Protein AF-A0AAD3HHD2-F1 (afdb_monomer)

Sequence (146 aa):
MAALKPSPVKAAASAQEIAQLRSQVTSLTHELGVVTQRCGLLGRLITGESTSVTAEDVLLSGEEVQEAALRAIWLAHYWGLARDLGILPELATAQAERWSRAAPPVEVLYTAAADVARRVREQTQGSSSSQTAAATATSTAASSTR

Radius of gyration: 28.6 Å; Cα contacts (8 Å, |Δi|>4): 63; chains: 1; bounding box: 69×53×75 Å

Structure (mmCIF, N/CA/C/O backbone):
data_AF-A0AAD3HHD2-F1
#
_entry.id   AF-A0AAD3HHD2-F1
#
loop_
_atom_site.group_PDB
_atom_site.id
_atom_site.type_symbol
_atom_site.label_atom_id
_atom_site.label_alt_id
_atom_site.label_comp_id
_atom_site.label_asym_id
_atom_site.label_entity_id
_atom_site.label_seq_id
_atom_site.pdbx_PDB_ins_code
_atom_site.Cartn_x
_atom_site.Cartn_y
_atom_site.Cartn_z
_atom_site.occupancy
_atom_site.B_iso_or_equiv
_atom_site.auth_seq_id
_atom_site.auth_comp_id
_atom_site.auth_asym_id
_atom_site.auth_atom_id
_atom_site.pdbx_PDB_model_num
ATOM 1 N N . MET A 1 1 ? -33.010 -23.723 54.540 1.00 40.16 1 MET A N 1
ATOM 2 C CA . MET A 1 1 ? -31.989 -23.365 53.530 1.00 40.16 1 MET A CA 1
ATOM 3 C C . MET A 1 1 ? -31.611 -21.906 53.745 1.00 40.16 1 MET A C 1
ATOM 5 O O . MET A 1 1 ? -32.419 -21.033 53.455 1.00 40.16 1 MET A O 1
ATOM 9 N N . ALA A 1 2 ? -30.463 -21.637 54.373 1.00 40.53 2 ALA A N 1
ATOM 10 C CA . ALA A 1 2 ? -30.025 -20.275 54.674 1.00 40.53 2 ALA A CA 1
ATOM 11 C C . ALA A 1 2 ? -29.483 -19.620 53.395 1.00 40.53 2 ALA A C 1
ATOM 13 O O . ALA A 1 2 ? -28.422 -19.992 52.901 1.00 40.53 2 ALA A O 1
ATOM 14 N N . ALA A 1 3 ? -30.240 -18.676 52.839 1.00 48.25 3 ALA A N 1
ATOM 15 C CA . ALA A 1 3 ? -29.787 -17.844 51.735 1.00 48.25 3 ALA A CA 1
ATOM 16 C C . ALA A 1 3 ? -28.720 -16.875 52.265 1.00 48.25 3 ALA A C 1
ATOM 18 O O . ALA A 1 3 ? -29.043 -15.897 52.942 1.00 48.25 3 ALA A O 1
ATOM 19 N N . LEU A 1 4 ? -27.447 -17.169 51.986 1.00 46.38 4 LEU A N 1
ATOM 20 C CA . LEU A 1 4 ? -26.327 -16.276 52.268 1.00 46.38 4 LEU A CA 1
ATOM 21 C C . LEU A 1 4 ? -26.458 -15.054 51.344 1.00 46.38 4 LEU A C 1
ATOM 23 O O . LEU A 1 4 ? -25.981 -15.050 50.211 1.00 46.38 4 LEU A O 1
ATOM 27 N N . LYS A 1 5 ? -27.191 -14.034 51.800 1.00 64.31 5 LYS A N 1
ATOM 28 C CA . LYS A 1 5 ? -27.291 -12.759 51.088 1.00 64.31 5 LYS A CA 1
ATOM 29 C C . LYS A 1 5 ? -25.896 -12.119 51.082 1.00 64.31 5 LYS A C 1
ATOM 31 O O . LYS A 1 5 ? -25.322 -11.943 52.159 1.00 64.31 5 LYS A O 1
ATOM 36 N N . PRO A 1 6 ? -25.325 -11.805 49.907 1.00 58.78 6 PRO A N 1
ATOM 37 C CA . PRO A 1 6 ? -24.022 -11.161 49.838 1.00 58.78 6 PRO A CA 1
ATOM 38 C C . PRO A 1 6 ? -24.087 -9.792 50.523 1.00 58.78 6 PRO A C 1
ATOM 40 O O . PRO A 1 6 ? -25.116 -9.116 50.470 1.00 58.78 6 PRO A O 1
ATOM 43 N N . SER A 1 7 ? -22.996 -9.384 51.179 1.00 61.06 7 SER A N 1
ATOM 44 C CA . SER A 1 7 ? -22.941 -8.058 51.799 1.00 61.06 7 SER A CA 1
ATOM 45 C C . SER A 1 7 ? -23.120 -6.974 50.721 1.00 61.06 7 SER A C 1
ATOM 47 O O . SER A 1 7 ? -22.632 -7.139 49.595 1.00 61.06 7 SER A O 1
ATOM 49 N N . PRO A 1 8 ? -23.807 -5.862 51.034 1.00 66.44 8 PRO A N 1
ATOM 50 C CA . PRO A 1 8 ? -24.157 -4.835 50.048 1.00 66.44 8 PRO A CA 1
ATOM 51 C C . PRO A 1 8 ? -22.922 -4.218 49.375 1.00 66.44 8 PRO A C 1
ATOM 53 O O . PRO A 1 8 ? -22.966 -3.869 48.200 1.00 66.44 8 PRO A O 1
ATOM 56 N N . VAL A 1 9 ? -21.792 -4.168 50.087 1.00 68.12 9 VAL A N 1
ATOM 57 C CA . VAL A 1 9 ? -20.510 -3.660 49.577 1.00 68.12 9 VAL A CA 1
ATOM 58 C C . VAL A 1 9 ? -19.929 -4.580 48.499 1.00 68.12 9 VAL A C 1
ATOM 60 O O . VAL A 1 9 ? -19.457 -4.107 47.468 1.00 68.12 9 VAL A O 1
ATOM 63 N N . LYS A 1 10 ? -20.008 -5.903 48.694 1.00 69.69 10 LYS A N 1
ATOM 64 C CA . LYS A 1 10 ? -19.497 -6.884 47.725 1.00 69.69 10 LYS A CA 1
ATOM 65 C C . LYS A 1 10 ? -20.366 -6.930 46.464 1.00 69.69 10 LYS A C 1
ATOM 67 O O . LYS A 1 10 ? -19.837 -7.049 45.363 1.00 69.69 10 LYS A O 1
ATOM 72 N N . ALA A 1 11 ? -21.681 -6.771 46.624 1.00 71.50 11 ALA A N 1
ATOM 73 C CA . ALA A 1 11 ? -22.616 -6.655 45.508 1.00 71.50 11 ALA A CA 1
ATOM 74 C C . ALA A 1 11 ? -22.361 -5.382 44.676 1.00 71.50 11 ALA A C 1
ATOM 76 O O . ALA A 1 11 ? -22.287 -5.460 43.451 1.00 71.50 11 ALA A O 1
ATOM 77 N N . ALA A 1 12 ? -22.142 -4.234 45.325 1.00 72.81 12 ALA A N 1
ATOM 78 C CA . ALA A 1 12 ? -2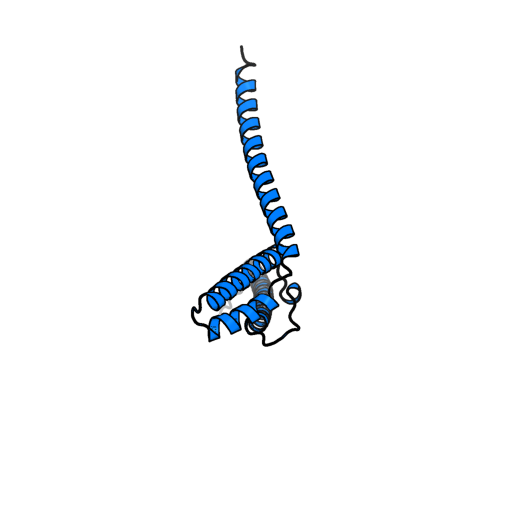1.838 -2.973 44.646 1.00 72.81 12 ALA A CA 1
ATOM 79 C C . ALA A 1 12 ? -20.498 -3.010 43.885 1.00 72.81 12 ALA A C 1
ATOM 81 O O . ALA A 1 12 ? -20.448 -2.603 42.726 1.00 72.81 12 ALA A O 1
ATOM 82 N N . ALA A 1 13 ? -19.442 -3.570 44.489 1.00 76.94 13 ALA A N 1
ATOM 83 C CA . ALA A 1 13 ? -18.144 -3.739 43.828 1.00 76.94 13 ALA A CA 1
ATOM 84 C C . ALA A 1 13 ? -18.246 -4.633 42.579 1.00 76.94 13 ALA A C 1
ATOM 86 O O . ALA A 1 13 ? -17.754 -4.271 41.513 1.00 76.94 13 ALA A O 1
ATOM 87 N N . SER A 1 14 ? -18.970 -5.755 42.678 1.00 78.81 14 SER A N 1
ATOM 88 C CA . SER A 1 14 ? -19.201 -6.639 41.529 1.00 78.81 14 SER A CA 1
ATOM 89 C C . SER A 1 14 ? -20.033 -5.979 40.421 1.00 78.81 14 SER A C 1
ATOM 91 O O . SER A 1 14 ? -19.776 -6.197 39.242 1.00 78.81 14 SER A O 1
ATOM 93 N N . ALA A 1 15 ? -21.003 -5.126 40.769 1.00 85.06 15 ALA A N 1
ATOM 94 C CA . ALA A 1 15 ? -21.804 -4.397 39.788 1.00 85.06 15 ALA A CA 1
ATOM 95 C C . ALA A 1 15 ? -20.973 -3.348 39.028 1.00 85.06 15 ALA A C 1
ATOM 97 O O . ALA A 1 15 ? -21.161 -3.172 37.824 1.00 85.06 15 ALA A O 1
ATOM 98 N N . GLN A 1 16 ? -20.036 -2.688 39.713 1.00 87.94 16 GLN A N 1
ATOM 99 C CA . GLN A 1 16 ? -19.118 -1.726 39.108 1.00 87.94 16 GLN A CA 1
ATOM 100 C C . GLN A 1 16 ? -18.133 -2.402 38.147 1.00 87.94 16 GLN A C 1
ATOM 102 O O . GLN A 1 16 ? -17.931 -1.914 37.037 1.00 87.94 16 GLN A O 1
ATOM 107 N N . GLU A 1 17 ? -17.585 -3.556 38.526 1.00 88.69 17 GLU A N 1
ATOM 108 C CA . GLU A 1 17 ? -16.720 -4.358 37.655 1.00 88.69 17 GLU A CA 1
ATOM 109 C C . GLU A 1 17 ? -17.475 -4.855 36.412 1.00 88.69 17 GLU A C 1
ATOM 111 O O . GLU A 1 17 ? -16.990 -4.721 35.291 1.00 88.69 17 GLU A O 1
ATOM 116 N N . ILE A 1 18 ? -18.718 -5.324 36.572 1.00 86.25 18 ILE A N 1
ATOM 117 C CA . ILE A 1 18 ? -19.577 -5.716 35.442 1.00 86.25 18 ILE A CA 1
ATOM 118 C C . ILE A 1 18 ? -19.862 -4.522 34.518 1.00 86.25 18 ILE A C 1
ATOM 120 O O . ILE A 1 18 ? -19.865 -4.680 33.296 1.00 86.25 18 ILE A O 1
ATOM 124 N N . ALA A 1 19 ? -20.100 -3.328 35.066 1.00 89.94 19 ALA A N 1
ATOM 125 C CA . ALA A 1 19 ? -20.313 -2.122 34.270 1.00 89.94 19 ALA A CA 1
ATOM 126 C C . ALA A 1 19 ? -19.051 -1.721 33.488 1.00 89.94 19 ALA A C 1
ATOM 128 O O . ALA A 1 19 ? -19.145 -1.390 32.306 1.00 89.94 19 ALA A O 1
ATOM 129 N N . GLN A 1 20 ? -17.877 -1.819 34.116 1.00 94.06 20 GLN A N 1
ATOM 130 C CA . GLN A 1 20 ? -16.589 -1.550 33.481 1.00 94.06 20 GLN A CA 1
ATOM 131 C C . GLN A 1 20 ? -16.262 -2.569 32.382 1.00 94.06 20 GLN A C 1
ATOM 133 O O . GLN A 1 20 ? -15.829 -2.197 31.296 1.00 94.06 20 GLN A O 1
ATOM 138 N N . LEU A 1 21 ? -16.512 -3.857 32.611 1.00 93.12 21 LEU A N 1
ATOM 139 C CA . LEU A 1 21 ? -16.308 -4.879 31.584 1.00 93.12 21 LEU A CA 1
ATOM 140 C C . LEU A 1 21 ? -17.257 -4.677 30.397 1.00 93.12 21 LEU A C 1
ATOM 142 O O . LEU A 1 21 ? -16.850 -4.815 29.247 1.00 93.12 21 LEU A O 1
ATOM 14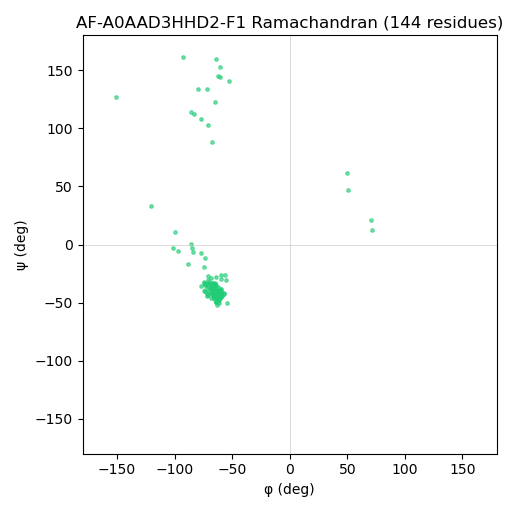6 N N . ARG A 1 22 ? -18.510 -4.280 30.642 1.00 95.38 22 ARG A N 1
ATOM 147 C CA . ARG A 1 22 ? -19.461 -3.946 29.570 1.00 95.38 22 ARG A CA 1
ATOM 148 C C . ARG A 1 22 ? -19.023 -2.723 28.763 1.00 95.38 22 ARG A C 1
ATOM 150 O O . ARG A 1 22 ? -19.159 -2.734 27.539 1.00 95.38 22 ARG A O 1
ATOM 157 N N . SER A 1 23 ? -18.476 -1.690 29.407 1.00 92.25 23 SER A N 1
ATOM 158 C CA . SER A 1 23 ? -17.943 -0.529 28.682 1.00 92.25 23 SER A CA 1
ATOM 159 C C . SER A 1 23 ? -16.698 -0.888 27.861 1.00 92.25 23 SER A C 1
ATOM 161 O O . SER A 1 23 ? -16.566 -0.455 26.720 1.00 92.25 23 SER A O 1
ATOM 163 N N . GLN A 1 24 ? -15.831 -1.764 28.372 1.00 94.25 24 GLN A N 1
ATOM 164 C CA . GLN A 1 24 ? -14.686 -2.269 27.609 1.00 94.25 24 GLN A CA 1
ATOM 165 C C . GLN A 1 24 ? -15.115 -3.125 26.412 1.00 94.25 24 GLN A C 1
ATOM 167 O O . GLN A 1 24 ? -14.606 -2.930 25.314 1.00 94.25 24 GLN A O 1
ATOM 172 N N . VAL A 1 25 ? -16.086 -4.027 26.577 1.00 93.69 25 VAL A N 1
ATOM 173 C CA . VAL A 1 25 ? -16.606 -4.853 25.472 1.00 93.69 25 VAL A CA 1
ATOM 174 C C . VAL A 1 25 ? -17.252 -3.991 24.387 1.00 93.69 25 VAL A C 1
ATOM 176 O O . VAL A 1 25 ? -17.037 -4.242 23.204 1.00 93.69 25 VAL A O 1
ATOM 179 N N . THR A 1 26 ? -18.011 -2.959 24.761 1.00 88.88 26 THR A N 1
ATOM 180 C CA . THR A 1 26 ? -18.622 -2.028 23.791 1.00 88.88 26 THR A CA 1
ATOM 181 C C . THR A 1 26 ? -17.577 -1.191 23.050 1.00 88.88 26 THR A C 1
ATOM 183 O O . THR A 1 26 ? -17.685 -1.014 21.840 1.00 88.88 26 THR A O 1
ATOM 186 N N . SER A 1 27 ? -16.520 -0.752 23.735 1.00 90.31 27 SER A N 1
ATOM 187 C CA . SER A 1 27 ? -15.382 -0.090 23.089 1.00 90.31 27 SER A CA 1
ATOM 188 C C . SER A 1 27 ? -14.649 -1.028 22.125 1.00 90.31 27 SER A C 1
ATOM 190 O O . SER A 1 27 ? -14.470 -0.686 20.960 1.00 90.31 27 SER A O 1
ATOM 192 N N . LEU A 1 28 ? -14.297 -2.242 22.555 1.00 89.06 28 LEU A N 1
ATOM 193 C CA . LEU A 1 28 ? -13.578 -3.202 21.713 1.00 89.06 28 LEU A CA 1
ATOM 194 C C . LEU A 1 28 ? -14.398 -3.663 20.504 1.00 89.06 28 LEU A C 1
ATOM 196 O O . LEU A 1 28 ? -13.846 -3.874 19.428 1.00 89.06 28 LEU A O 1
ATOM 200 N N . THR A 1 29 ? -15.714 -3.810 20.655 1.00 89.69 29 THR A N 1
ATOM 201 C CA . THR A 1 29 ? -16.601 -4.139 19.527 1.00 89.69 29 THR A CA 1
ATOM 202 C C . THR A 1 29 ? -16.694 -2.999 18.518 1.00 89.69 29 THR A C 1
ATOM 204 O O . THR A 1 29 ? -16.731 -3.268 17.318 1.00 89.69 29 THR A O 1
ATOM 207 N N . HIS A 1 30 ? -16.666 -1.742 18.971 1.00 84.56 30 HIS A N 1
ATOM 208 C CA . HIS A 1 30 ? -16.581 -0.590 18.077 1.00 84.56 30 HIS A CA 1
ATOM 209 C C . HIS A 1 30 ? -15.262 -0.579 17.290 1.00 84.56 30 HIS A C 1
ATOM 211 O O . HIS A 1 30 ? -15.287 -0.508 16.062 1.00 84.56 30 HIS A O 1
ATOM 217 N N . GLU A 1 31 ? -14.130 -0.751 17.977 1.00 81.25 31 GLU A N 1
ATOM 218 C CA . GLU A 1 31 ? -12.800 -0.816 17.354 1.00 81.25 31 GLU A CA 1
ATOM 219 C C . GLU A 1 31 ? -12.694 -1.963 16.332 1.00 81.25 31 GLU A C 1
ATOM 221 O O . GLU A 1 31 ? -12.232 -1.768 15.207 1.00 81.25 31 GLU A O 1
ATOM 226 N N . LEU A 1 32 ? -13.203 -3.155 16.667 1.00 79.50 32 LEU A N 1
ATOM 227 C CA . LEU A 1 32 ? -13.272 -4.290 15.737 1.00 79.50 32 LEU A CA 1
ATOM 228 C C . LEU A 1 32 ? -14.112 -3.978 14.494 1.00 79.50 32 LEU A C 1
ATOM 230 O O . LEU A 1 32 ? -13.743 -4.387 13.391 1.00 79.50 32 LEU A O 1
ATOM 234 N N . GLY A 1 33 ? -15.222 -3.252 14.652 1.00 71.12 33 GLY A N 1
ATOM 235 C CA . GLY A 1 33 ? -16.054 -2.806 13.535 1.00 71.12 33 GLY A CA 1
ATOM 236 C C . GLY A 1 33 ? -15.285 -1.897 12.577 1.00 71.12 33 GLY A C 1
ATOM 237 O O . GLY A 1 33 ? -15.299 -2.127 11.366 1.00 71.12 33 GLY A O 1
ATOM 238 N N . VAL A 1 34 ? -14.541 -0.931 13.122 1.00 74.12 34 VAL A N 1
ATOM 239 C CA . VAL A 1 34 ? -13.699 -0.010 12.344 1.00 74.12 34 VAL A CA 1
ATOM 240 C C . VAL A 1 34 ? -12.601 -0.768 11.595 1.00 74.12 34 VAL A C 1
ATOM 242 O O . VAL A 1 34 ? -12.436 -0.579 10.389 1.00 74.12 34 VAL A O 1
ATOM 245 N N . VAL A 1 35 ? -11.880 -1.672 12.265 1.00 71.81 35 VAL A N 1
ATOM 246 C CA . VAL A 1 35 ? -10.820 -2.479 11.632 1.00 71.81 35 VAL A CA 1
ATOM 247 C C . VAL A 1 35 ? -11.386 -3.370 10.525 1.00 71.81 35 VAL A C 1
ATOM 249 O O . VAL A 1 35 ? -10.832 -3.418 9.429 1.00 71.81 35 VAL A O 1
ATOM 252 N N . THR A 1 36 ? -12.521 -4.027 10.769 1.00 70.56 36 THR A N 1
ATOM 253 C CA . THR A 1 36 ? -13.169 -4.907 9.782 1.00 70.56 36 THR A CA 1
ATOM 254 C C . THR A 1 36 ? -13.589 -4.130 8.534 1.00 70.56 36 THR A C 1
ATOM 256 O O . THR A 1 36 ? -13.335 -4.572 7.411 1.00 70.56 36 THR A O 1
ATOM 259 N N . GLN A 1 37 ? -14.175 -2.943 8.716 1.00 70.94 37 GLN A N 1
ATOM 260 C CA . GLN A 1 37 ? -14.544 -2.058 7.615 1.00 70.94 37 GLN A CA 1
ATOM 261 C C . GLN A 1 37 ? -13.308 -1.626 6.814 1.00 70.94 37 GLN A C 1
ATOM 263 O O . GLN A 1 37 ? -13.300 -1.753 5.589 1.00 70.94 37 GLN A O 1
ATOM 268 N N . ARG A 1 38 ? -12.239 -1.190 7.492 1.00 71.12 38 ARG A N 1
ATOM 269 C CA . ARG A 1 38 ? -10.980 -0.777 6.852 1.00 71.12 38 ARG A CA 1
ATOM 270 C C . ARG A 1 38 ? -10.334 -1.902 6.051 1.00 71.12 38 ARG A C 1
ATOM 272 O O . ARG A 1 38 ? -9.962 -1.686 4.901 1.00 71.12 38 ARG A O 1
ATOM 279 N N . CYS A 1 39 ? -10.245 -3.109 6.610 1.00 69.06 39 CYS A N 1
ATOM 280 C CA . CYS A 1 39 ? -9.707 -4.273 5.905 1.00 69.06 39 CYS A CA 1
ATOM 281 C C . CYS A 1 39 ? -10.528 -4.616 4.654 1.00 69.06 39 CYS A C 1
ATOM 283 O O . CYS A 1 39 ? -9.949 -4.929 3.615 1.00 69.06 39 CYS A O 1
ATOM 285 N N . GLY A 1 40 ? -11.858 -4.507 4.723 1.00 67.25 40 GLY A N 1
ATOM 286 C CA . GLY A 1 40 ? -12.729 -4.699 3.562 1.00 67.25 40 GLY A CA 1
ATOM 287 C C . GLY A 1 40 ? -12.475 -3.672 2.455 1.00 67.25 40 GLY A C 1
ATOM 288 O O . GLY A 1 40 ? -12.376 -4.037 1.285 1.00 67.25 40 GLY A O 1
ATOM 289 N N . LEU A 1 41 ? -12.318 -2.394 2.813 1.00 66.38 41 LEU A N 1
ATOM 290 C CA . LEU A 1 41 ? -12.018 -1.321 1.858 1.00 66.38 41 LEU A CA 1
ATOM 291 C C . LEU A 1 41 ? -10.623 -1.468 1.233 1.00 66.38 41 LEU A C 1
ATOM 293 O O . LEU A 1 41 ? -10.494 -1.378 0.011 1.00 66.38 41 LEU A O 1
ATOM 297 N N . LEU A 1 42 ? -9.605 -1.772 2.044 1.00 65.06 42 LEU A N 1
ATOM 298 C CA . LEU A 1 42 ? -8.248 -2.067 1.574 1.00 65.06 42 LEU A CA 1
ATOM 299 C C . LEU A 1 42 ? -8.225 -3.266 0.623 1.00 65.06 42 LEU A C 1
ATOM 301 O O . LEU A 1 42 ? -7.555 -3.213 -0.405 1.00 65.06 42 LEU A O 1
ATOM 305 N N . GLY A 1 43 ? -8.992 -4.318 0.926 1.00 59.97 43 GLY A N 1
ATOM 306 C CA . GLY A 1 43 ? -9.144 -5.480 0.054 1.00 59.97 43 GLY A CA 1
ATOM 307 C C . GLY A 1 43 ? -9.593 -5.085 -1.351 1.00 59.97 43 GLY A C 1
ATOM 308 O O . GLY A 1 43 ? -8.922 -5.438 -2.316 1.00 59.97 43 GLY A O 1
ATOM 309 N N . ARG A 1 44 ? -10.654 -4.272 -1.469 1.00 63.88 44 ARG A N 1
ATOM 310 C CA . ARG A 1 44 ? -11.168 -3.817 -2.777 1.00 63.88 44 ARG A CA 1
ATOM 311 C C . ARG A 1 44 ? -10.217 -2.873 -3.510 1.00 63.88 44 ARG A C 1
ATOM 313 O O . ARG A 1 44 ? -10.146 -2.915 -4.738 1.00 63.88 44 ARG A O 1
ATOM 320 N N . LEU A 1 45 ? -9.498 -2.028 -2.768 1.00 64.81 45 LEU A N 1
ATOM 321 C CA . LEU A 1 45 ? -8.491 -1.124 -3.327 1.00 64.81 45 LEU A CA 1
ATOM 322 C C . LEU A 1 45 ? -7.335 -1.922 -3.948 1.00 64.81 45 LEU A C 1
ATOM 324 O O . LEU A 1 45 ? -6.892 -1.637 -5.058 1.00 64.81 45 LEU A O 1
ATOM 328 N N . ILE A 1 46 ? -6.875 -2.962 -3.248 1.00 62.75 46 ILE A N 1
ATOM 329 C CA . ILE A 1 46 ? -5.775 -3.818 -3.695 1.00 62.75 46 ILE A CA 1
ATOM 330 C C . ILE A 1 46 ? -6.223 -4.702 -4.862 1.00 62.75 46 ILE A C 1
ATOM 332 O O . ILE A 1 46 ? -5.486 -4.815 -5.841 1.00 62.75 46 ILE A O 1
ATOM 336 N N . THR A 1 47 ? -7.402 -5.322 -4.805 1.00 60.44 47 THR A N 1
ATOM 337 C CA . THR A 1 47 ? -7.879 -6.209 -5.881 1.00 60.44 47 THR A CA 1
ATOM 338 C C . THR A 1 47 ? -8.317 -5.456 -7.137 1.00 60.44 47 THR A C 1
ATOM 340 O O . THR A 1 47 ? -8.478 -6.078 -8.183 1.00 60.44 47 THR A O 1
ATOM 343 N N . GLY A 1 48 ? -8.465 -4.127 -7.073 1.00 60.47 48 GLY A N 1
ATOM 344 C CA . GLY A 1 48 ? -8.924 -3.307 -8.198 1.00 60.47 48 GLY A CA 1
ATOM 345 C C . GLY A 1 48 ? -10.412 -3.488 -8.512 1.00 60.47 48 GLY A C 1
ATOM 346 O O . GLY A 1 48 ? -10.885 -3.033 -9.549 1.00 60.47 48 GLY A O 1
ATOM 347 N N . GLU A 1 49 ? -11.157 -4.135 -7.614 1.00 60.56 49 GLU A N 1
ATOM 348 C CA . GLU A 1 49 ? -12.568 -4.496 -7.781 1.00 60.56 49 GLU A CA 1
ATOM 349 C C . GLU A 1 49 ? -13.514 -3.296 -7.582 1.00 60.56 49 GLU A C 1
ATOM 351 O O . GLU A 1 49 ? -14.717 -3.370 -7.825 1.00 60.56 49 GLU A O 1
ATOM 356 N N . SER A 1 50 ? -12.997 -2.144 -7.148 1.00 52.03 50 SER A N 1
ATOM 357 C CA . SER A 1 50 ? -13.767 -0.901 -7.058 1.00 52.03 50 SER A CA 1
ATOM 358 C C . SER A 1 50 ? -12.882 0.327 -7.240 1.00 52.03 50 SER A C 1
ATOM 360 O O . SER A 1 50 ? -11.923 0.521 -6.502 1.00 52.03 50 SER A O 1
ATOM 362 N N . THR A 1 51 ? -13.259 1.209 -8.166 1.00 53.88 51 THR A N 1
ATOM 363 C CA . THR A 1 51 ? -12.597 2.505 -8.406 1.00 53.88 51 THR A CA 1
ATOM 364 C C . THR A 1 51 ? -13.103 3.631 -7.498 1.00 53.88 51 THR A C 1
ATOM 366 O O . THR A 1 51 ? -12.659 4.764 -7.643 1.00 53.88 51 THR A O 1
ATOM 369 N N . SER A 1 52 ? -14.058 3.352 -6.605 1.00 61.28 52 SER A N 1
ATOM 370 C CA . SER A 1 52 ? -14.733 4.360 -5.775 1.00 61.28 52 SER A CA 1
ATOM 371 C C . SER A 1 52 ? -14.225 4.446 -4.335 1.00 61.28 52 SER A C 1
ATOM 373 O O . SER A 1 52 ? -14.769 5.239 -3.580 1.00 61.28 52 SER A O 1
ATOM 375 N N . VAL A 1 53 ? -13.277 3.596 -3.923 1.00 60.03 53 VAL A N 1
ATOM 376 C CA . VAL A 1 53 ? -12.700 3.648 -2.570 1.00 60.03 53 VAL A CA 1
ATOM 377 C C . VAL A 1 53 ? -11.564 4.650 -2.591 1.00 60.03 53 VAL A C 1
ATOM 379 O O . VAL A 1 53 ? -10.563 4.418 -3.271 1.00 60.03 53 VAL A O 1
ATOM 382 N N . THR A 1 54 ? -11.707 5.752 -1.865 1.00 59.44 54 THR A N 1
ATOM 383 C CA . THR A 1 54 ? -10.621 6.718 -1.693 1.00 59.44 54 THR A CA 1
ATOM 384 C C . THR A 1 54 ? -9.825 6.405 -0.424 1.00 59.44 54 THR A C 1
ATOM 386 O O . THR A 1 54 ? -10.276 5.691 0.472 1.00 59.44 54 THR A O 1
ATOM 389 N N . ALA A 1 55 ? -8.602 6.928 -0.331 1.00 59.94 55 ALA A N 1
ATOM 390 C CA . ALA A 1 55 ? -7.772 6.787 0.869 1.00 59.94 55 ALA A CA 1
ATOM 391 C C . ALA A 1 55 ? -8.435 7.391 2.128 1.00 59.94 55 ALA A C 1
ATOM 393 O O . ALA A 1 55 ? -8.185 6.939 3.247 1.00 59.94 55 ALA A O 1
ATOM 394 N N . GLU A 1 56 ? -9.312 8.377 1.929 1.00 56.50 56 GLU A N 1
ATOM 395 C CA . GLU A 1 56 ? -10.113 9.041 2.961 1.00 56.50 56 GLU A CA 1
ATOM 396 C C . GLU A 1 56 ? -11.184 8.094 3.528 1.00 56.50 56 GLU A C 1
ATOM 398 O O . GLU A 1 56 ? -11.377 8.054 4.743 1.00 56.50 56 GLU A O 1
ATOM 403 N N . ASP A 1 57 ? -11.797 7.253 2.682 1.00 59.97 57 ASP A N 1
ATOM 404 C CA . ASP A 1 57 ? -12.773 6.231 3.097 1.00 59.97 57 ASP A CA 1
ATOM 405 C C . ASP A 1 57 ? -12.145 5.156 3.999 1.00 59.97 57 ASP A C 1
ATOM 407 O O . ASP A 1 57 ? -12.816 4.548 4.835 1.00 59.97 57 ASP A O 1
ATOM 411 N N . VAL A 1 58 ? -10.840 4.918 3.841 1.00 60.25 58 VAL A N 1
ATOM 412 C CA . VAL A 1 58 ? -10.063 3.951 4.631 1.00 60.25 58 VAL A CA 1
ATOM 413 C C . VAL A 1 58 ? -9.581 4.558 5.961 1.00 60.25 58 VAL A C 1
ATOM 415 O O . VAL A 1 58 ? -9.088 3.828 6.820 1.00 60.25 58 VAL A O 1
ATOM 418 N N . LEU A 1 59 ? -9.792 5.864 6.196 1.00 63.19 59 LEU A N 1
ATOM 419 C CA . LEU A 1 59 ? -9.261 6.607 7.349 1.00 63.19 59 LEU A CA 1
ATOM 420 C C . LEU A 1 59 ? -7.747 6.385 7.516 1.00 63.19 59 LEU A C 1
ATOM 422 O O . LEU A 1 59 ? -7.273 6.088 8.614 1.00 63.19 59 LEU A O 1
ATOM 426 N N . LEU A 1 60 ? -6.999 6.491 6.417 1.00 62.50 60 LEU A N 1
ATOM 427 C CA . LEU A 1 60 ? -5.541 6.544 6.472 1.00 62.50 60 LEU A CA 1
ATOM 428 C C . LEU A 1 60 ? -5.126 7.911 7.027 1.00 62.50 60 LEU A C 1
ATOM 430 O O . LEU A 1 60 ? -5.639 8.950 6.605 1.00 62.50 60 LEU A O 1
ATOM 434 N N . SER A 1 61 ? -4.195 7.928 7.975 1.00 67.12 61 SER A N 1
ATOM 435 C CA . SER A 1 61 ? -3.529 9.165 8.371 1.00 67.12 61 SER A CA 1
ATOM 436 C C . SER A 1 61 ? -2.782 9.761 7.172 1.00 67.12 61 SER A C 1
ATOM 438 O O . SER A 1 61 ? -2.363 9.047 6.259 1.00 67.12 61 SER A O 1
ATOM 440 N N . GLY A 1 62 ? -2.592 11.084 7.158 1.00 65.62 62 GLY A N 1
ATOM 441 C CA . GLY A 1 62 ? -1.896 11.751 6.050 1.00 65.62 62 GLY A CA 1
ATOM 442 C C . GLY A 1 62 ? -0.492 11.187 5.787 1.00 65.62 62 GLY A C 1
ATOM 443 O O . GLY A 1 62 ? -0.054 11.143 4.640 1.00 65.62 62 GLY A O 1
ATOM 444 N N . GLU A 1 63 ? 0.181 10.697 6.830 1.00 66.94 63 GLU A N 1
ATOM 445 C CA . GLU A 1 63 ? 1.471 10.009 6.727 1.00 66.94 63 GLU A CA 1
ATOM 446 C C . GLU A 1 63 ? 1.345 8.643 6.035 1.00 66.94 63 GLU A C 1
ATOM 448 O O . GLU A 1 63 ? 2.097 8.360 5.104 1.00 66.94 63 GLU A O 1
ATOM 453 N N . GLU A 1 64 ? 0.354 7.827 6.405 1.00 65.44 64 GLU A N 1
ATOM 454 C CA . GLU A 1 64 ? 0.110 6.519 5.779 1.00 65.44 64 GLU A CA 1
ATOM 455 C C . GLU A 1 64 ? -0.252 6.649 4.292 1.00 65.44 64 GLU A C 1
ATOM 457 O O . GLU A 1 64 ? 0.180 5.832 3.477 1.00 65.44 64 GLU A O 1
ATOM 462 N N . VAL A 1 65 ? -0.985 7.701 3.910 1.00 65.62 65 VAL A N 1
ATOM 463 C CA . VAL A 1 65 ? -1.277 8.008 2.499 1.00 65.62 65 VAL A CA 1
ATOM 464 C C . VAL A 1 65 ? -0.002 8.373 1.735 1.00 65.62 65 VAL A C 1
ATOM 466 O O . VAL A 1 65 ? 0.217 7.868 0.633 1.00 65.62 65 VAL A O 1
ATOM 469 N N . GLN A 1 66 ? 0.860 9.218 2.312 1.00 64.88 66 GLN A N 1
ATOM 470 C CA . GLN A 1 66 ? 2.141 9.597 1.701 1.00 64.88 66 GLN A CA 1
ATOM 471 C C . GLN A 1 66 ? 3.075 8.393 1.549 1.00 64.88 66 GLN A C 1
ATOM 473 O O . GLN A 1 66 ? 3.721 8.228 0.512 1.00 64.88 66 GLN A O 1
ATOM 478 N N . GLU A 1 67 ? 3.121 7.522 2.552 1.00 68.88 67 GLU A N 1
ATOM 479 C CA . GLU A 1 67 ? 3.946 6.322 2.514 1.00 68.88 67 GLU A CA 1
ATOM 480 C C . GLU A 1 67 ? 3.412 5.293 1.503 1.00 68.88 67 GLU A C 1
ATOM 482 O O . GLU A 1 67 ? 4.185 4.691 0.754 1.00 68.88 67 GLU A O 1
ATOM 487 N N . ALA A 1 68 ? 2.089 5.116 1.418 1.00 73.31 68 ALA A N 1
ATOM 488 C CA . ALA A 1 68 ? 1.457 4.270 0.408 1.00 73.31 68 ALA A CA 1
ATOM 489 C C . ALA A 1 68 ? 1.714 4.789 -1.016 1.00 73.31 68 ALA A C 1
ATOM 491 O O . ALA A 1 68 ? 2.064 4.002 -1.897 1.00 73.31 68 ALA A O 1
ATOM 492 N N . ALA A 1 69 ? 1.622 6.104 -1.229 1.00 68.81 69 ALA A N 1
ATOM 493 C CA . ALA A 1 69 ? 1.959 6.759 -2.492 1.00 68.81 69 ALA A CA 1
ATOM 494 C C . ALA A 1 69 ? 3.424 6.528 -2.900 1.00 68.81 69 ALA A C 1
ATOM 496 O O . ALA A 1 69 ? 3.706 6.180 -4.050 1.00 68.81 69 ALA A O 1
ATOM 497 N N . LEU A 1 70 ? 4.354 6.666 -1.949 1.00 74.19 70 LEU A N 1
ATOM 498 C CA . LEU A 1 70 ? 5.780 6.417 -2.165 1.00 74.19 70 LEU A CA 1
ATOM 499 C C . LEU A 1 70 ? 6.045 4.953 -2.547 1.00 74.19 70 LEU A C 1
ATOM 501 O O . LEU A 1 70 ? 6.745 4.682 -3.522 1.00 74.19 70 LEU A O 1
ATOM 505 N N . ARG A 1 71 ? 5.446 3.996 -1.828 1.00 84.25 71 ARG A N 1
ATOM 506 C CA . ARG A 1 71 ? 5.568 2.563 -2.147 1.00 84.25 71 ARG A CA 1
ATOM 507 C C . ARG A 1 71 ? 4.978 2.236 -3.520 1.00 84.25 71 ARG A C 1
ATOM 509 O O . ARG A 1 71 ? 5.592 1.489 -4.281 1.00 84.25 71 ARG A O 1
ATOM 516 N N . ALA A 1 72 ? 3.822 2.810 -3.854 1.00 79.44 72 ALA A N 1
ATOM 517 C CA . ALA A 1 72 ? 3.137 2.568 -5.120 1.00 79.44 72 ALA A CA 1
ATOM 518 C C . ALA A 1 72 ? 3.958 3.040 -6.328 1.00 79.44 72 ALA A C 1
ATOM 520 O O . ALA A 1 72 ? 4.101 2.289 -7.293 1.00 79.44 72 ALA A O 1
ATOM 521 N N . ILE A 1 73 ? 4.553 4.237 -6.276 1.00 79.19 73 ILE A N 1
ATOM 522 C CA . ILE A 1 73 ? 5.350 4.740 -7.405 1.00 79.19 73 ILE A CA 1
ATOM 523 C C . ILE A 1 73 ? 6.683 4.000 -7.557 1.00 79.19 73 ILE A C 1
ATOM 525 O O . ILE A 1 73 ? 7.142 3.783 -8.677 1.00 79.19 73 ILE A O 1
ATOM 529 N N . TRP A 1 74 ? 7.284 3.555 -6.447 1.00 86.50 74 TRP A N 1
ATOM 530 C CA . TRP A 1 74 ? 8.471 2.701 -6.487 1.00 86.50 74 TRP A CA 1
ATOM 531 C C . TRP A 1 74 ? 8.142 1.366 -7.154 1.00 86.50 74 TRP A C 1
ATOM 533 O O . TRP A 1 74 ? 8.864 0.933 -8.049 1.00 86.50 74 TRP A O 1
ATOM 543 N N . LEU A 1 75 ? 7.021 0.742 -6.783 1.00 87.31 75 LEU A N 1
ATOM 544 C CA . LEU A 1 75 ? 6.550 -0.482 -7.429 1.00 87.31 75 LEU A CA 1
ATOM 545 C C . LEU A 1 75 ? 6.274 -0.263 -8.920 1.00 87.31 75 LEU A C 1
ATOM 547 O O . LEU A 1 75 ? 6.725 -1.069 -9.727 1.00 87.31 75 LEU A O 1
ATOM 551 N N . ALA A 1 76 ? 5.613 0.831 -9.305 1.00 83.88 76 ALA A N 1
ATOM 552 C CA . ALA A 1 76 ? 5.389 1.162 -10.713 1.00 83.88 76 ALA A CA 1
ATOM 553 C C . ALA A 1 76 ? 6.710 1.258 -11.498 1.00 83.88 76 ALA A C 1
ATOM 555 O O . ALA A 1 76 ? 6.820 0.706 -12.593 1.00 83.88 76 ALA A O 1
ATOM 556 N N . HIS A 1 77 ? 7.732 1.891 -10.913 1.00 86.31 77 HIS A N 1
ATOM 557 C CA . HIS A 1 77 ? 9.058 2.004 -11.515 1.00 86.31 77 HIS A CA 1
ATOM 558 C C . HIS A 1 77 ? 9.746 0.639 -11.682 1.00 86.31 77 HIS A C 1
ATOM 560 O O . HIS A 1 77 ? 10.195 0.307 -12.779 1.00 86.31 77 HIS A O 1
ATOM 566 N N . TYR A 1 78 ? 9.789 -0.185 -10.629 1.00 88.88 78 TYR A N 1
ATOM 567 C CA . TYR A 1 78 ? 10.436 -1.500 -10.694 1.00 88.88 78 TYR A CA 1
ATOM 568 C C . TYR A 1 78 ? 9.700 -2.486 -11.602 1.00 88.88 78 TYR A C 1
ATOM 570 O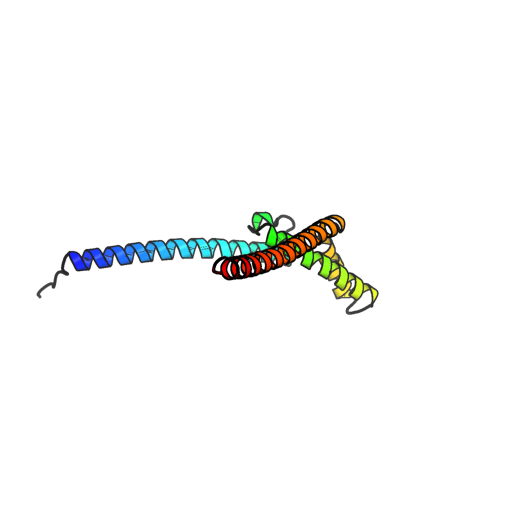 O . TYR A 1 78 ? 10.350 -3.253 -12.307 1.00 88.88 78 TYR A O 1
ATOM 578 N N . TRP A 1 79 ? 8.366 -2.458 -11.635 1.00 90.81 79 TRP A N 1
ATOM 579 C CA . TRP A 1 79 ? 7.599 -3.275 -12.576 1.00 90.81 79 TRP A CA 1
ATOM 580 C C . TRP A 1 79 ? 7.786 -2.811 -14.025 1.00 90.81 79 TRP A C 1
ATOM 582 O O . TRP A 1 79 ? 7.872 -3.655 -14.914 1.00 90.81 79 TRP A O 1
ATOM 592 N N . GLY A 1 80 ? 7.936 -1.503 -14.267 1.00 87.75 80 GLY A N 1
ATOM 593 C CA . GLY A 1 80 ? 8.338 -0.968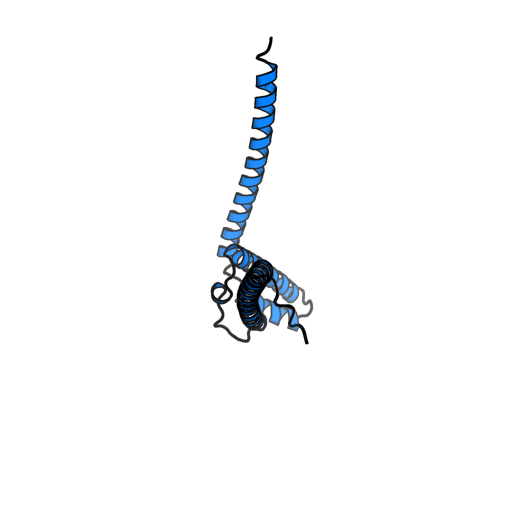 -15.572 1.00 87.75 80 GLY A CA 1
ATOM 594 C C . GLY A 1 80 ? 9.715 -1.475 -16.009 1.00 87.75 80 GLY A C 1
ATOM 595 O O . GLY A 1 80 ? 9.857 -1.984 -17.116 1.00 87.75 80 GLY A O 1
ATOM 596 N N . LEU A 1 81 ? 10.703 -1.453 -15.109 1.00 90.94 81 LEU A N 1
ATOM 597 C CA . LEU A 1 81 ? 12.021 -2.041 -15.369 1.00 90.94 81 LEU A CA 1
ATOM 598 C C . LEU A 1 81 ? 11.945 -3.551 -15.617 1.00 90.94 81 LEU A C 1
ATOM 600 O O . LEU A 1 81 ? 12.584 -4.051 -16.536 1.00 90.94 81 LEU A O 1
ATOM 604 N N . ALA A 1 82 ? 11.158 -4.289 -14.830 1.00 90.69 82 ALA A N 1
ATOM 605 C CA . ALA A 1 82 ? 10.974 -5.725 -15.025 1.00 90.69 82 ALA A CA 1
ATOM 606 C C . ALA A 1 82 ? 10.369 -6.034 -16.403 1.00 90.69 82 ALA A C 1
ATOM 608 O O . ALA A 1 82 ? 10.823 -6.964 -17.069 1.00 90.69 82 ALA A O 1
ATOM 609 N N . ARG A 1 83 ? 9.408 -5.219 -16.860 1.00 91.19 83 ARG A N 1
ATOM 610 C CA . ARG A 1 83 ? 8.834 -5.303 -18.208 1.00 91.19 83 ARG A CA 1
ATOM 611 C C . ARG A 1 83 ? 9.901 -5.060 -19.273 1.00 91.19 83 ARG A C 1
ATOM 613 O O . ARG A 1 83 ? 10.040 -5.874 -20.181 1.00 91.19 83 ARG A O 1
ATOM 620 N N . ASP A 1 84 ? 10.666 -3.979 -19.145 1.00 91.19 84 ASP A N 1
ATOM 621 C CA . ASP A 1 84 ? 11.666 -3.575 -20.140 1.00 91.19 84 ASP A CA 1
ATOM 622 C C . ASP A 1 84 ? 12.856 -4.560 -20.203 1.00 91.19 84 ASP A C 1
ATOM 624 O O . ASP A 1 84 ? 13.450 -4.762 -21.261 1.00 91.19 84 ASP A O 1
ATOM 628 N N . LEU A 1 85 ? 13.167 -5.231 -19.088 1.00 93.12 85 LEU A N 1
ATOM 629 C CA . LEU A 1 85 ? 14.179 -6.291 -18.988 1.00 93.12 85 LEU A CA 1
ATOM 630 C C . LEU A 1 85 ? 13.651 -7.687 -19.371 1.00 93.12 85 LEU A C 1
ATOM 632 O O . LEU A 1 85 ? 14.414 -8.653 -19.352 1.00 93.12 85 LEU A O 1
ATOM 636 N N . GLY A 1 86 ? 12.361 -7.822 -19.695 1.00 90.75 86 GLY A N 1
ATOM 637 C CA . GLY A 1 86 ? 11.746 -9.100 -20.069 1.00 90.75 86 GLY A CA 1
ATOM 638 C C . GLY A 1 86 ? 11.600 -10.101 -18.916 1.00 90.75 86 GLY A C 1
ATOM 639 O O . GLY A 1 86 ? 11.468 -11.303 -19.150 1.00 90.75 86 GLY A O 1
ATOM 640 N N . ILE A 1 87 ? 11.621 -9.637 -17.665 1.00 90.44 87 ILE A N 1
ATOM 641 C CA . ILE A 1 87 ? 11.455 -10.476 -16.475 1.00 90.44 87 ILE A CA 1
ATOM 642 C C . ILE A 1 87 ? 9.957 -10.691 -16.245 1.00 90.44 87 ILE A C 1
ATOM 644 O O . ILE A 1 87 ? 9.250 -9.757 -15.880 1.00 90.44 87 ILE A O 1
ATOM 648 N N . LEU A 1 88 ? 9.474 -11.929 -16.426 1.00 89.00 88 LEU A N 1
ATOM 649 C CA . LEU A 1 88 ? 8.051 -12.292 -16.285 1.00 89.00 88 LEU A CA 1
ATOM 650 C C . LEU A 1 88 ? 7.127 -11.331 -17.072 1.00 89.00 88 LEU A C 1
ATOM 652 O O . LEU A 1 88 ? 6.287 -10.666 -16.470 1.00 89.00 88 LEU A O 1
ATOM 656 N N . PRO A 1 89 ? 7.266 -11.242 -18.408 1.00 83.25 89 PRO A N 1
ATOM 657 C CA . PRO A 1 89 ? 6.764 -10.126 -19.219 1.00 83.25 89 PRO A CA 1
ATOM 658 C C . PRO A 1 89 ? 5.254 -9.880 -19.094 1.00 83.25 89 PRO A C 1
ATOM 660 O O . PRO A 1 89 ? 4.832 -8.736 -18.941 1.00 83.25 89 PRO A O 1
ATOM 663 N N . GLU A 1 90 ? 4.440 -10.936 -19.073 1.00 83.94 90 GLU A N 1
ATOM 664 C CA . GLU A 1 90 ? 2.982 -10.833 -18.902 1.00 83.94 90 GLU A CA 1
ATOM 665 C C . GLU A 1 90 ? 2.595 -10.275 -17.523 1.00 83.94 90 GLU A C 1
ATOM 667 O O . GLU A 1 90 ? 1.751 -9.387 -17.398 1.00 83.94 90 GLU A O 1
ATOM 672 N N . LEU A 1 91 ? 3.262 -10.752 -16.468 1.00 89.94 91 LEU A N 1
ATOM 673 C CA . LEU A 1 91 ? 3.017 -10.289 -15.105 1.00 89.94 91 LEU A CA 1
ATOM 674 C C . LEU A 1 91 ? 3.542 -8.866 -14.904 1.00 89.94 91 LEU A C 1
ATOM 676 O O . LEU A 1 91 ? 2.857 -8.042 -14.303 1.00 89.94 91 LEU A O 1
ATOM 680 N N . ALA A 1 92 ? 4.742 -8.573 -15.402 1.00 88.38 92 ALA A N 1
ATOM 681 C CA . ALA A 1 92 ? 5.370 -7.268 -15.271 1.00 88.38 92 ALA A CA 1
ATOM 682 C C . ALA A 1 92 ? 4.572 -6.185 -15.998 1.00 88.38 92 ALA A C 1
ATOM 684 O O . ALA A 1 92 ? 4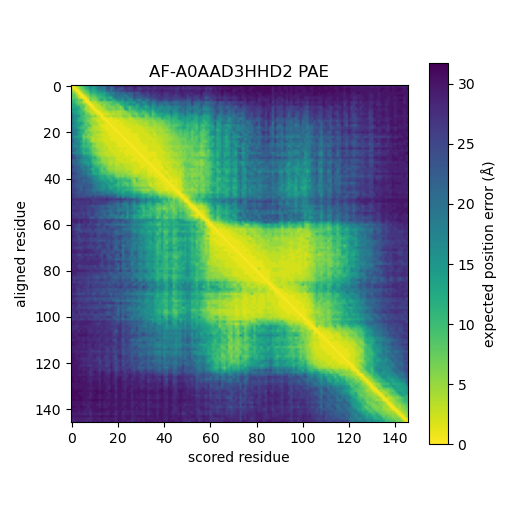.391 -5.102 -15.450 1.00 88.38 92 ALA A O 1
ATOM 685 N N . THR A 1 93 ? 4.018 -6.494 -17.173 1.00 84.75 93 THR A N 1
ATOM 686 C CA . THR A 1 93 ? 3.132 -5.580 -17.907 1.00 84.75 93 THR A CA 1
ATOM 687 C C . THR A 1 93 ? 1.860 -5.293 -17.109 1.00 84.75 93 THR A C 1
ATOM 689 O O . THR A 1 93 ? 1.570 -4.133 -16.816 1.00 84.75 93 THR A O 1
ATOM 692 N N . ALA A 1 94 ? 1.158 -6.337 -16.652 1.00 85.94 94 ALA A N 1
ATOM 693 C CA . ALA A 1 94 ? -0.070 -6.181 -15.872 1.00 85.94 94 ALA A CA 1
ATOM 694 C C . ALA A 1 94 ? 0.157 -5.435 -14.541 1.00 85.94 94 ALA A C 1
ATOM 696 O O . ALA A 1 94 ? -0.652 -4.599 -14.132 1.00 85.94 94 ALA A O 1
ATOM 697 N N . GLN A 1 95 ? 1.266 -5.711 -13.849 1.00 86.00 95 GLN A N 1
ATOM 698 C CA . GLN A 1 95 ? 1.603 -5.028 -12.601 1.00 86.00 95 GLN A CA 1
ATOM 699 C C . GLN A 1 95 ? 2.050 -3.582 -12.848 1.00 86.00 95 GLN A C 1
ATOM 701 O O . GLN A 1 95 ? 1.618 -2.699 -12.113 1.00 86.00 95 GLN A O 1
ATOM 706 N N . ALA A 1 96 ? 2.846 -3.298 -13.882 1.00 84.94 96 ALA A N 1
ATOM 707 C CA . ALA A 1 96 ? 3.262 -1.932 -14.207 1.00 84.94 96 ALA A CA 1
ATOM 708 C C . ALA A 1 96 ? 2.056 -1.025 -14.504 1.00 84.94 96 ALA A C 1
ATOM 710 O O . ALA A 1 96 ? 1.980 0.093 -13.992 1.00 84.94 96 ALA A O 1
ATOM 711 N N . GLU A 1 97 ? 1.069 -1.512 -15.258 1.00 84.88 97 GLU A N 1
ATOM 712 C CA . GLU A 1 97 ? -0.178 -0.781 -15.523 1.00 84.88 97 GLU A CA 1
ATOM 713 C C . GLU A 1 97 ? -1.007 -0.566 -14.249 1.00 84.88 97 GLU A C 1
ATOM 715 O O . GLU A 1 97 ? -1.485 0.537 -13.979 1.00 84.88 97 GLU A O 1
ATOM 720 N N . ARG A 1 98 ? -1.128 -1.599 -13.409 1.00 84.94 98 ARG A N 1
ATOM 721 C CA . ARG A 1 98 ? -1.854 -1.511 -12.136 1.00 84.94 98 ARG A CA 1
ATOM 722 C C . ARG A 1 98 ? -1.221 -0.503 -11.176 1.00 84.94 98 ARG A C 1
ATOM 724 O O . ARG A 1 98 ? -1.926 0.338 -10.621 1.00 84.94 98 ARG A O 1
ATOM 731 N N . TRP A 1 99 ? 0.093 -0.578 -10.976 1.00 83.19 99 TRP A N 1
ATOM 732 C CA . TRP A 1 99 ? 0.805 0.291 -10.038 1.00 83.19 99 TRP A CA 1
ATOM 733 C C . TRP A 1 99 ? 0.969 1.712 -10.571 1.00 83.19 99 TRP A C 1
ATOM 735 O O . TRP A 1 99 ? 0.888 2.643 -9.780 1.00 83.19 99 TRP A O 1
ATOM 745 N N . SER A 1 100 ? 1.112 1.910 -11.885 1.00 79.81 100 SER A N 1
ATOM 746 C CA . SER A 1 100 ? 1.115 3.260 -12.472 1.00 79.81 100 SER A CA 1
ATOM 747 C C . SER A 1 100 ? -0.233 3.967 -12.316 1.00 79.81 100 SER A C 1
ATOM 749 O O . SER A 1 100 ? -0.256 5.166 -12.062 1.00 79.81 100 SER A O 1
ATOM 751 N N . ARG A 1 101 ? -1.353 3.235 -12.371 1.00 78.44 101 ARG A N 1
ATOM 752 C CA . ARG A 1 101 ? -2.693 3.784 -12.109 1.00 78.44 101 ARG A CA 1
ATOM 753 C C . ARG A 1 101 ? -2.935 4.125 -10.634 1.00 78.44 101 ARG A C 1
ATOM 755 O O . ARG A 1 101 ? -3.750 4.994 -10.340 1.00 78.44 101 ARG A O 1
ATOM 762 N N . ALA A 1 102 ? -2.252 3.436 -9.721 1.00 74.81 102 ALA A N 1
ATOM 763 C CA . ALA A 1 102 ? -2.305 3.698 -8.283 1.00 74.81 102 ALA A CA 1
ATOM 764 C C . ALA A 1 102 ? -1.265 4.734 -7.816 1.00 74.81 102 ALA A C 1
ATOM 766 O O . ALA A 1 102 ? -1.373 5.260 -6.708 1.00 74.81 102 ALA A O 1
ATOM 767 N N . ALA A 1 103 ? -0.247 5.013 -8.632 1.00 72.69 103 ALA A N 1
ATOM 768 C CA . ALA A 1 103 ? 0.802 5.962 -8.309 1.00 72.69 103 ALA A CA 1
ATOM 769 C C . ALA A 1 103 ? 0.322 7.405 -8.549 1.00 72.69 103 ALA A C 1
ATOM 771 O O . ALA A 1 103 ? -0.244 7.703 -9.604 1.00 72.69 103 ALA A O 1
ATOM 772 N N . PRO A 1 104 ? 0.573 8.330 -7.609 1.00 68.12 104 PRO A N 1
ATOM 773 C CA . PRO A 1 104 ? 0.381 9.745 -7.877 1.00 68.12 104 PRO A CA 1
ATOM 774 C C . PRO A 1 104 ? 1.347 10.233 -8.972 1.00 68.12 104 PRO A C 1
ATOM 776 O O . PRO A 1 104 ? 2.389 9.609 -9.196 1.00 68.12 104 PRO A O 1
ATOM 779 N N . PRO A 1 105 ? 1.046 11.363 -9.640 1.00 68.81 105 PRO A N 1
ATOM 780 C CA . PRO A 1 105 ? 1.952 11.966 -10.612 1.00 68.81 105 PRO A CA 1
ATOM 781 C C . PRO A 1 105 ? 3.347 12.176 -10.015 1.00 68.81 105 PRO A C 1
ATOM 783 O O . PRO A 1 105 ? 3.475 12.587 -8.861 1.00 68.81 105 PRO A O 1
ATOM 786 N N . VAL A 1 106 ? 4.392 11.931 -10.809 1.00 64.88 106 VAL A N 1
ATOM 787 C CA . VAL A 1 106 ? 5.791 11.944 -10.342 1.00 64.88 106 VAL A CA 1
ATOM 788 C C . VAL A 1 106 ? 6.203 13.272 -9.687 1.00 64.88 106 VAL A C 1
ATOM 790 O O . VAL A 1 106 ? 7.007 13.279 -8.760 1.00 64.88 106 VAL A O 1
ATOM 793 N N . GLU A 1 107 ? 5.563 14.382 -10.053 1.00 71.12 107 GLU A N 1
ATOM 794 C CA . GLU A 1 107 ? 5.849 15.697 -9.463 1.00 71.12 107 GLU A CA 1
ATOM 795 C C . GLU A 1 107 ? 5.440 15.794 -7.992 1.00 71.12 107 GLU A C 1
ATOM 797 O O . GLU A 1 107 ? 6.138 16.412 -7.187 1.00 71.12 107 GLU A O 1
ATOM 802 N N . VAL A 1 108 ? 4.365 15.099 -7.612 1.00 65.62 108 VAL A N 1
ATOM 803 C CA . VAL A 1 108 ? 3.926 14.979 -6.215 1.00 65.62 108 VAL A CA 1
ATOM 804 C C . VAL A 1 108 ? 4.952 14.183 -5.403 1.00 65.62 108 VAL A C 1
ATOM 806 O O . VAL A 1 108 ? 5.198 14.482 -4.230 1.00 65.62 108 VAL A O 1
ATOM 809 N N . LEU A 1 109 ? 5.614 13.209 -6.035 1.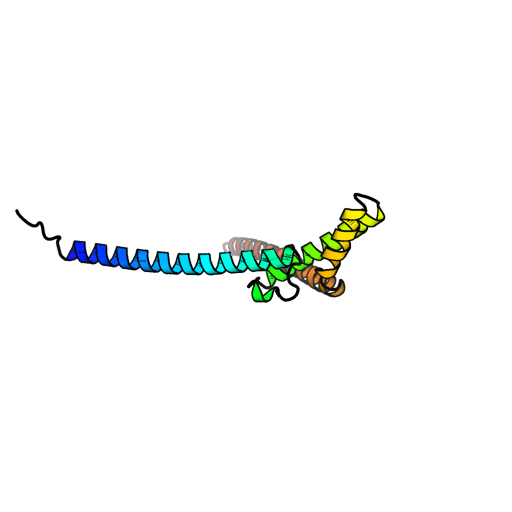00 64.19 109 LEU A N 1
ATOM 810 C CA . LEU A 1 109 ? 6.680 12.446 -5.399 1.00 64.19 109 LEU A CA 1
ATOM 811 C C . LEU A 1 109 ? 7.895 13.318 -5.094 1.00 64.19 109 LEU A C 1
ATOM 813 O O . LEU A 1 109 ? 8.424 13.247 -3.988 1.00 64.19 109 LEU A O 1
ATOM 817 N N . TYR A 1 110 ? 8.329 14.148 -6.045 1.00 67.56 110 TYR A N 1
ATOM 818 C CA . TYR A 1 110 ? 9.469 15.041 -5.837 1.00 67.56 110 TYR A CA 1
ATOM 819 C C . TYR A 1 110 ? 9.222 16.007 -4.681 1.00 67.56 110 TYR A C 1
ATOM 821 O O . TYR A 1 110 ? 10.104 16.193 -3.840 1.00 67.56 110 TYR A O 1
ATOM 829 N N . THR A 1 111 ? 8.011 16.559 -4.585 1.00 69.12 111 THR A N 1
ATOM 830 C CA . THR A 1 111 ? 7.639 17.425 -3.461 1.00 69.12 111 THR A CA 1
ATOM 831 C C . THR A 1 111 ? 7.641 16.674 -2.130 1.00 69.12 111 THR A C 1
ATOM 833 O O . THR A 1 111 ? 8.240 17.142 -1.164 1.00 69.12 111 THR A O 1
ATOM 836 N N . ALA A 1 112 ? 7.070 15.466 -2.085 1.00 67.75 112 ALA A N 1
ATOM 837 C CA . ALA A 1 112 ? 7.037 14.657 -0.869 1.00 67.75 112 ALA A CA 1
ATOM 838 C C . ALA A 1 112 ? 8.445 14.212 -0.432 1.00 67.75 112 ALA A C 1
ATOM 840 O O . ALA A 1 112 ? 8.788 14.277 0.748 1.00 67.75 112 ALA A O 1
ATOM 841 N N . ALA A 1 113 ? 9.293 13.808 -1.380 1.00 68.06 113 ALA A N 1
ATOM 842 C CA . ALA A 1 113 ? 10.673 13.413 -1.119 1.00 68.06 113 ALA A CA 1
ATOM 843 C C . ALA A 1 113 ? 11.518 14.589 -0.603 1.00 68.06 113 ALA A C 1
ATOM 845 O O . ALA A 1 113 ? 12.295 14.423 0.340 1.00 68.06 113 ALA A O 1
ATOM 846 N N . ALA A 1 114 ? 11.341 15.785 -1.173 1.00 75.31 114 ALA A N 1
ATOM 847 C CA . ALA A 1 114 ? 12.002 16.999 -0.701 1.00 75.31 114 ALA A CA 1
ATOM 848 C C . ALA A 1 114 ? 11.576 17.363 0.732 1.00 75.31 114 ALA A C 1
ATOM 850 O O 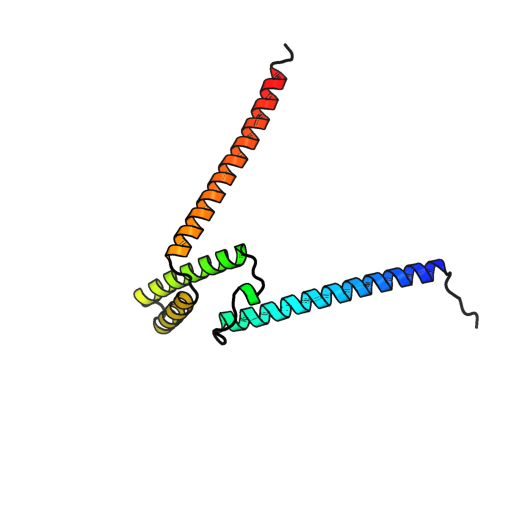. ALA A 1 114 ? 12.417 17.730 1.557 1.00 75.31 114 ALA A O 1
ATOM 851 N N . ASP A 1 115 ? 10.292 17.203 1.054 1.00 76.19 115 ASP A N 1
ATOM 852 C CA . ASP A 1 115 ? 9.757 17.453 2.391 1.00 76.19 115 ASP A CA 1
ATOM 853 C C . ASP A 1 115 ? 10.308 16.478 3.435 1.00 76.19 115 ASP A C 1
ATOM 855 O O . ASP A 1 115 ? 10.709 16.899 4.523 1.00 76.19 115 ASP A O 1
ATOM 859 N N . VAL A 1 116 ? 10.390 15.187 3.100 1.00 75.69 116 VAL A N 1
ATOM 860 C CA . VAL A 1 116 ? 11.015 14.172 3.961 1.00 75.69 116 VAL A CA 1
ATOM 861 C C . VAL A 1 116 ? 12.497 14.484 4.171 1.00 75.69 116 VAL A C 1
ATOM 863 O O . VAL A 1 116 ? 12.958 14.521 5.312 1.00 75.69 116 VAL A O 1
ATOM 866 N N . ALA A 1 117 ? 13.241 14.784 3.102 1.00 77.00 117 ALA A N 1
ATOM 867 C CA . ALA A 1 117 ? 14.661 15.126 3.191 1.00 77.00 117 ALA A CA 1
ATOM 868 C C . ALA A 1 117 ? 14.912 16.361 4.075 1.00 77.00 117 ALA A C 1
ATOM 870 O O . ALA A 1 117 ? 15.871 16.399 4.852 1.00 77.00 117 ALA A O 1
ATOM 871 N N . ARG A 1 118 ? 14.027 17.361 3.998 1.00 79.75 118 ARG A N 1
ATOM 872 C CA . ARG A 1 118 ? 14.065 18.556 4.847 1.00 79.75 118 ARG A CA 1
ATOM 873 C C . ARG A 1 118 ? 13.813 18.225 6.320 1.00 79.75 118 ARG A C 1
ATOM 875 O O . ARG A 1 118 ? 14.606 18.642 7.160 1.00 79.75 118 ARG A O 1
ATOM 882 N N . ARG A 1 119 ? 12.792 17.422 6.635 1.00 80.50 119 ARG A N 1
ATOM 883 C CA . ARG A 1 119 ? 12.492 16.989 8.017 1.00 80.50 119 ARG A CA 1
ATOM 884 C C . ARG A 1 119 ? 13.638 16.188 8.636 1.00 80.50 119 ARG A C 1
ATOM 886 O O . ARG A 1 119 ? 13.999 16.427 9.785 1.00 80.50 119 ARG A O 1
ATOM 893 N N . VAL A 1 120 ? 14.253 15.288 7.866 1.00 81.69 120 VAL A N 1
ATOM 894 C CA . VAL A 1 120 ? 15.435 14.528 8.308 1.00 81.69 120 VAL A CA 1
ATOM 895 C C . VAL A 1 120 ? 16.591 15.479 8.632 1.00 81.69 12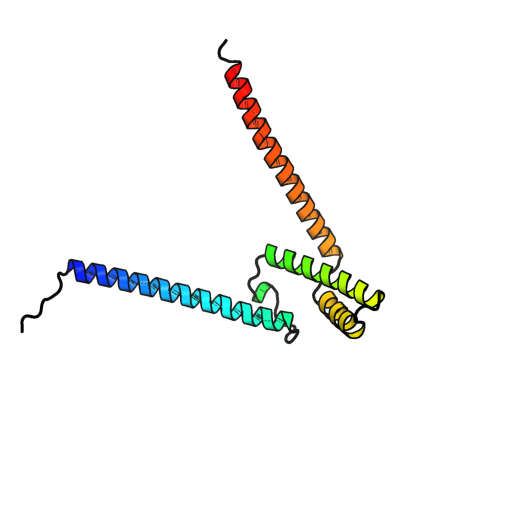0 VAL A C 1
ATOM 897 O O . VAL A 1 120 ? 17.231 15.345 9.675 1.00 81.69 120 VAL A O 1
ATOM 900 N N . ARG A 1 121 ? 16.834 16.493 7.790 1.00 78.81 121 ARG A N 1
ATOM 901 C CA . ARG A 1 121 ? 17.866 17.509 8.051 1.00 78.81 121 ARG A CA 1
ATOM 902 C C . ARG A 1 121 ? 17.581 18.291 9.338 1.00 78.81 121 ARG A C 1
ATOM 904 O O . ARG A 1 121 ? 18.479 18.437 10.165 1.00 78.81 121 ARG A O 1
ATOM 911 N N . GLU A 1 122 ? 16.348 18.737 9.541 1.00 80.44 122 GLU A N 1
ATOM 912 C CA . GLU A 1 122 ? 15.930 19.463 10.748 1.00 80.44 122 GLU A CA 1
ATOM 913 C C . GLU A 1 122 ? 16.090 18.608 12.020 1.00 80.44 122 GLU A C 1
ATOM 915 O O . GLU A 1 122 ? 16.591 19.098 13.033 1.00 80.44 122 GLU A O 1
ATOM 920 N N . GLN A 1 123 ? 15.775 17.310 11.959 1.00 75.62 123 GLN A N 1
ATOM 921 C CA . GLN A 1 123 ? 15.982 16.366 13.065 1.00 75.62 123 GLN A CA 1
ATOM 922 C C . GLN A 1 123 ? 17.470 16.175 13.390 1.00 75.62 123 GLN A C 1
ATOM 924 O O . GLN A 1 123 ? 17.858 16.238 14.556 1.00 75.62 123 GLN A O 1
ATOM 929 N N . THR A 1 124 ? 18.332 16.036 12.375 1.00 72.00 124 THR A N 1
ATOM 930 C CA . THR A 1 124 ? 19.788 15.931 12.594 1.00 72.00 124 THR A CA 1
ATOM 931 C C . THR A 1 124 ? 20.398 17.210 13.188 1.00 72.00 124 THR A C 1
ATOM 933 O O . THR A 1 124 ? 21.310 17.138 14.018 1.00 72.00 124 THR A O 1
ATOM 936 N N . GLN A 1 125 ? 19.867 18.387 12.840 1.00 64.12 125 GLN A N 1
ATOM 937 C CA . GLN A 1 125 ? 20.287 19.665 13.425 1.00 64.12 125 GLN A CA 1
ATOM 938 C C . GLN A 1 125 ? 19.762 19.865 14.854 1.00 64.12 125 GLN A C 1
ATOM 940 O O . GLN A 1 125 ? 20.525 20.311 15.711 1.00 64.12 125 GLN A O 1
ATOM 945 N N . GLY A 1 126 ? 18.514 19.481 15.142 1.00 58.16 126 GLY A N 1
ATOM 946 C CA . GLY A 1 126 ? 17.910 19.556 16.480 1.00 58.16 126 GLY A CA 1
ATOM 947 C C . GLY A 1 126 ? 18.549 18.616 17.512 1.00 58.16 126 GLY A C 1
ATOM 948 O O . GLY A 1 126 ? 18.700 18.970 18.684 1.00 58.16 126 GLY A O 1
ATOM 949 N N . SER A 1 127 ? 18.995 17.429 17.087 1.00 54.38 127 SER A N 1
ATOM 950 C CA . SER A 1 127 ? 19.766 16.519 17.948 1.00 54.38 127 SER A CA 1
ATOM 951 C C . SER A 1 127 ? 21.179 17.036 18.241 1.00 54.38 127 SER A C 1
ATOM 953 O O . SER A 1 127 ? 21.693 16.834 19.341 1.00 54.38 127 SER A O 1
ATOM 955 N N . SER A 1 128 ? 21.787 17.756 17.292 1.00 54.38 128 SER A N 1
ATOM 956 C CA . SER A 1 128 ? 23.122 18.347 17.456 1.00 54.38 128 SER A CA 1
ATOM 957 C C . SER A 1 128 ? 23.108 19.570 18.382 1.00 54.38 128 SER A C 1
ATOM 959 O O . SER A 1 128 ? 24.000 19.722 19.215 1.00 54.38 128 SER A O 1
ATOM 961 N N . SER A 1 129 ? 22.079 20.421 18.299 1.00 55.44 129 SER A N 1
ATOM 962 C CA . SER A 1 129 ? 21.927 21.599 19.169 1.00 55.44 129 SER A CA 1
ATOM 963 C C . SER A 1 129 ? 21.577 21.240 20.619 1.00 55.44 129 SER A C 1
ATOM 965 O O . SER A 1 129 ? 22.018 21.915 21.549 1.00 55.44 129 SER A O 1
ATOM 967 N N . SER A 1 130 ? 20.861 20.133 20.834 1.00 55.22 130 SER A N 1
ATOM 968 C CA . SER A 1 130 ? 20.559 19.626 22.181 1.00 55.22 130 SER A CA 1
ATOM 969 C C . SER A 1 130 ? 21.809 19.083 22.898 1.00 55.22 130 SER A C 1
ATOM 971 O O . SER A 1 130 ? 21.948 19.253 24.109 1.00 55.22 130 SER A O 1
ATOM 973 N N . GLN A 1 131 ? 22.760 18.487 22.164 1.00 54.47 131 GLN A N 1
ATOM 974 C CA . GLN A 1 131 ? 24.033 18.018 22.734 1.00 54.47 131 GLN A CA 1
ATOM 975 C C . GLN A 1 131 ? 25.038 19.155 22.983 1.00 54.47 131 GLN A C 1
ATOM 977 O O . GLN A 1 131 ? 25.743 19.133 23.994 1.00 54.47 131 GLN A O 1
ATOM 982 N N . THR A 1 132 ? 25.088 20.186 22.132 1.00 52.84 132 THR A N 1
ATOM 983 C CA . THR A 1 132 ? 25.996 21.331 22.337 1.00 52.84 132 THR A CA 1
ATOM 984 C C . THR A 1 132 ? 25.534 22.268 23.456 1.00 52.84 132 THR A C 1
ATOM 986 O O . THR A 1 132 ? 26.377 22.786 24.191 1.00 52.84 132 THR A O 1
ATOM 989 N N . ALA A 1 133 ? 24.225 22.436 23.674 1.00 51.81 133 ALA A N 1
ATOM 990 C CA . ALA A 1 133 ? 23.705 23.217 24.801 1.00 51.81 133 ALA A CA 1
ATOM 991 C C . ALA A 1 133 ? 24.003 22.555 26.164 1.00 51.81 133 ALA A C 1
ATOM 993 O O . ALA A 1 133 ? 24.431 23.236 27.098 1.00 51.81 133 ALA A O 1
ATOM 994 N N . ALA A 1 134 ? 23.867 21.227 26.270 1.00 50.56 134 ALA A N 1
ATOM 995 C CA . ALA A 1 134 ? 24.194 20.475 27.487 1.00 50.56 134 ALA A CA 1
ATOM 996 C C . ALA A 1 134 ? 25.702 20.493 27.814 1.00 50.56 134 ALA A C 1
ATOM 998 O O . ALA A 1 134 ? 26.093 20.670 28.972 1.00 50.56 134 ALA A O 1
ATOM 999 N N . ALA A 1 135 ? 26.561 20.372 26.796 1.00 53.84 135 ALA A N 1
ATOM 1000 C CA . ALA A 1 135 ? 28.013 20.463 26.963 1.00 53.84 135 ALA A CA 1
ATOM 1001 C C . ALA A 1 135 ? 28.467 21.879 27.368 1.00 53.84 135 ALA A C 1
ATOM 1003 O O . ALA A 1 135 ? 29.344 22.030 28.220 1.00 53.84 135 ALA A O 1
ATOM 1004 N N . THR A 1 136 ? 27.828 22.921 26.825 1.00 56.03 136 THR A N 1
ATOM 1005 C CA . THR A 1 136 ? 28.154 24.317 27.162 1.00 56.03 1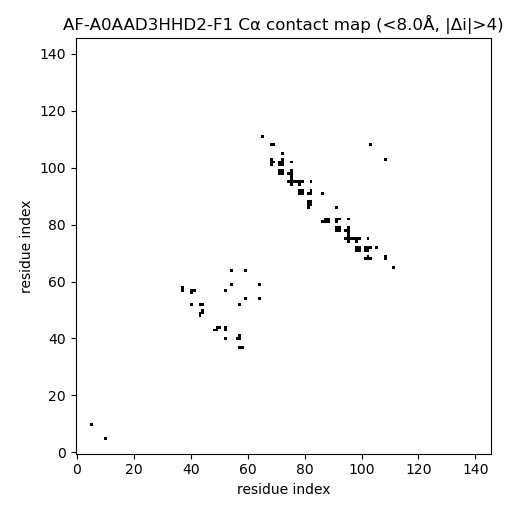36 THR A CA 1
ATOM 1006 C C . THR A 1 136 ? 27.691 24.675 28.577 1.00 56.03 136 THR A C 1
ATOM 1008 O O . THR A 1 136 ? 28.467 25.245 29.338 1.00 56.03 136 THR A O 1
ATOM 1011 N N . ALA A 1 137 ? 26.490 24.253 28.992 1.00 55.56 137 ALA A N 1
ATOM 1012 C CA . ALA A 1 137 ? 25.999 24.464 30.358 1.00 55.56 137 ALA A CA 1
ATOM 1013 C C . ALA A 1 137 ? 26.887 23.780 31.417 1.00 55.56 137 ALA A C 1
ATOM 1015 O O . ALA A 1 137 ? 27.149 24.349 32.478 1.00 55.56 137 ALA A O 1
ATOM 1016 N N . THR A 1 138 ? 27.415 22.593 31.103 1.00 56.69 138 THR A N 1
ATOM 1017 C CA . THR A 1 138 ? 28.327 21.859 31.996 1.00 56.69 138 THR A CA 1
ATOM 1018 C C . THR A 1 138 ? 29.708 22.530 32.071 1.00 56.69 138 THR A C 1
ATOM 1020 O O . THR A 1 138 ? 30.309 22.596 33.142 1.00 56.69 138 THR A O 1
ATOM 1023 N N . SER A 1 139 ? 30.193 23.110 30.967 1.00 55.16 139 SER A N 1
ATOM 1024 C CA . SER A 1 139 ? 31.460 23.857 30.935 1.00 55.16 139 SER A CA 1
ATOM 1025 C C . SER A 1 139 ? 31.378 25.233 31.615 1.00 55.16 139 SER A C 1
ATOM 1027 O O . SER A 1 139 ? 32.358 25.667 32.226 1.00 55.16 139 SER A O 1
ATOM 1029 N N . THR A 1 140 ? 30.241 25.931 31.534 1.00 56.25 140 THR A N 1
ATOM 1030 C CA . THR A 1 140 ? 30.046 27.240 32.186 1.00 56.25 140 THR A CA 1
ATOM 1031 C C . THR A 1 140 ? 29.871 27.101 33.702 1.00 56.25 140 THR A C 1
ATOM 1033 O O . THR A 1 140 ? 30.383 27.926 34.454 1.00 56.25 140 THR A O 1
ATOM 1036 N N . ALA A 1 141 ? 29.242 26.021 34.180 1.00 52.78 141 ALA A N 1
ATOM 1037 C CA . ALA A 1 141 ? 29.153 25.739 35.615 1.00 52.78 141 ALA A CA 1
ATOM 1038 C C . ALA A 1 141 ? 30.531 25.450 36.250 1.00 52.78 141 ALA A C 1
ATOM 1040 O O . ALA A 1 141 ? 30.788 25.872 37.373 1.00 52.78 141 ALA A O 1
ATOM 1041 N N . ALA A 1 142 ? 31.446 24.801 35.520 1.00 52.69 142 ALA A N 1
ATOM 1042 C CA . ALA A 1 142 ? 32.796 24.490 36.004 1.00 52.69 142 ALA A CA 1
ATOM 1043 C C . ALA A 1 142 ? 33.746 25.706 36.061 1.00 52.69 142 ALA A C 1
ATOM 1045 O O . ALA A 1 142 ? 34.755 25.666 36.761 1.00 52.69 142 ALA A O 1
ATOM 1046 N N . SER A 1 143 ? 33.443 26.788 35.338 1.00 53.41 143 SER A N 1
ATOM 1047 C CA . SER A 1 143 ? 34.285 27.995 35.275 1.00 53.41 143 SER A CA 1
ATOM 1048 C C . SER A 1 143 ? 33.837 29.118 36.221 1.00 53.41 143 SER A C 1
ATOM 1050 O O . SER A 1 143 ? 34.566 30.091 36.380 1.00 53.41 143 SER A O 1
ATOM 1052 N N . SER A 1 144 ? 32.696 28.970 36.906 1.00 49.69 144 SER A N 1
ATOM 1053 C CA . SER A 1 144 ? 32.167 29.973 37.845 1.00 49.69 144 SER A CA 1
ATOM 1054 C C . SER A 1 144 ? 32.457 29.670 39.328 1.00 49.69 144 SER A C 1
ATOM 1056 O O . SER A 1 144 ? 31.891 30.322 40.204 1.00 49.69 144 SER A O 1
ATOM 1058 N N . THR A 1 145 ? 33.317 28.689 39.635 1.00 53.19 145 THR A N 1
ATOM 1059 C CA . THR A 1 145 ? 33.701 28.304 41.015 1.00 53.19 145 THR A CA 1
ATOM 1060 C C . THR A 1 145 ? 35.208 28.440 41.273 1.00 53.19 145 THR A C 1
ATOM 1062 O O . THR A 1 145 ? 35.784 27.659 42.029 1.00 53.19 145 THR A O 1
ATOM 1065 N N . ARG A 1 146 ? 35.880 29.419 40.660 1.00 39.50 146 ARG A N 1
ATOM 1066 C CA . ARG A 1 146 ? 37.277 29.726 40.990 1.00 39.50 146 ARG A CA 1
ATOM 1067 C C . ARG A 1 146 ? 37.510 31.210 41.195 1.00 39.50 146 ARG A C 1
ATOM 1069 O O . ARG A 1 146 ? 36.955 31.993 40.398 1.00 39.50 146 ARG A O 1
#

pLDDT: mean 71.71, std 13.75, range [39.5, 95.38]

Organism: NCBI:txid47775

Solvent-accessible surface area (backbone atoms only — not comparable to full-atom values): 8113 Å² total; per-residue (Å²): 134,87,78,82,73,74,56,70,68,62,52,52,54,53,50,51,51,52,52,50,52,51,54,49,51,54,50,52,52,50,52,50,50,53,52,53,52,32,53,54,47,51,48,33,55,73,70,62,79,42,92,81,70,50,66,72,81,50,67,53,51,74,64,57,49,53,51,50,37,53,53,27,40,51,48,16,49,54,23,44,50,29,32,77,71,58,48,60,45,71,59,17,47,57,45,19,55,53,25,49,74,65,21,65,63,69,69,59,50,55,53,52,50,50,51,51,54,48,52,53,51,52,51,58,51,54,58,50,53,58,53,52,51,54,55,47,56,57,53,54,61,70,65,73,78,120

Foldseek 3Di:
DDDPDDDPVVVVVVVVVVVVVVVVVVVVVVVVVLVVQLVVLVVCLVVVVDPPRDPVSSVDDPVSLLVQLVVLVVQLVVLVVCCVVVPVNVVSVVSNVSSVVVHDDVVVVVVSVVVVVVVVVVVVVVVVVVVVVVVVVVVVVVVVPD

Mean predicted aligned error: 17.28 Å

InterPro domains:
  IPR040321 Coiled-coil domain-containing protein SCD2-like [PTHR31762] (2-129)

Secondary structure (DSSP, 8-state):
----PPPHHHHHHHHHHHHHHHHHHHHHHHHHHHHHHHHHHHHHHHHT--TT--TTTTT--HHHHHHHHHHHHHHHHHHHHHHHTTSSHHHHHHHHHHHHHHSPPHHHHHHHHHHHHHHHHHHHHHHHHHHHHHHHHHHHHHHS--